Protein AF-A0A8J7YT81-F1 (afdb_monomer_lite)

pLDDT: mean 90.07, std 7.05, range [62.69, 95.5]

Sequence (44 aa):
MKERLLVMIYLYEGKCLNDIVKLSKRCERTIWLWIKRWNDYGYD

Organism: NCBI:txid1803513

Foldseek 3Di:
DVLLVVLVVCVVVVHDLVVNCVVSVHDSVVNVVSVVCCVVPNPD

Structure (mmCIF, N/CA/C/O backbone):
data_AF-A0A8J7YT81-F1
#
_entry.id   AF-A0A8J7YT81-F1
#
loop_
_atom_site.group_PDB
_atom_site.id
_atom_site.type_symbol
_atom_site.label_atom_id
_atom_site.label_alt_id
_atom_site.label_comp_id
_atom_site.label_asym_id
_atom_site.label_entity_id
_atom_site.label_seq_id
_atom_site.pdbx_PDB_ins_code
_atom_site.Cartn_x
_atom_site.Cartn_y
_atom_site.Cartn_z
_atom_site.occup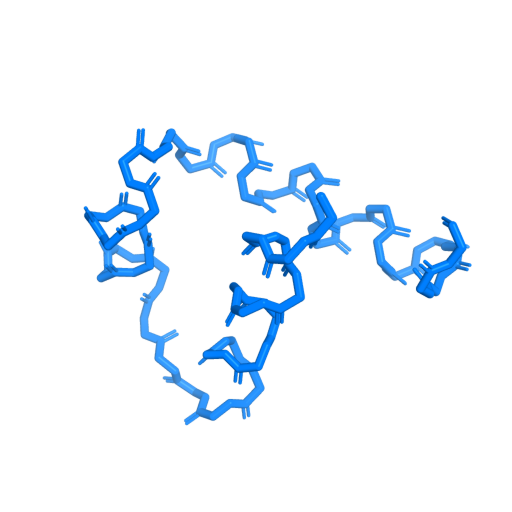ancy
_atom_site.B_iso_or_equiv
_atom_site.auth_seq_id
_atom_site.auth_comp_id
_atom_site.auth_asym_id
_atom_site.auth_atom_id
_atom_site.pdbx_PDB_model_num
ATOM 1 N N . MET A 1 1 ? 10.932 -0.458 1.970 1.00 64.94 1 MET A N 1
ATOM 2 C CA . MET A 1 1 ? 10.747 -1.363 0.813 1.00 64.94 1 MET A CA 1
ATOM 3 C C . MET A 1 1 ? 9.646 -2.392 1.085 1.00 64.94 1 MET A C 1
ATOM 5 O O . MET A 1 1 ? 8.593 -2.265 0.481 1.00 64.94 1 MET A O 1
ATOM 9 N N . LYS A 1 2 ? 9.804 -3.295 2.072 1.00 81.62 2 LYS A N 1
ATOM 10 C CA . LYS A 1 2 ? 8.799 -4.327 2.430 1.00 81.62 2 LYS A CA 1
ATOM 11 C C . LYS A 1 2 ? 7.386 -3.786 2.725 1.00 81.62 2 LYS A C 1
ATOM 13 O O . LYS A 1 2 ? 6.411 -4.355 2.258 1.00 81.62 2 LYS A O 1
ATOM 18 N N . GLU A 1 3 ? 7.281 -2.661 3.436 1.00 87.19 3 GLU A N 1
ATOM 19 C CA . GLU A 1 3 ? 5.992 -2.020 3.764 1.00 87.19 3 GLU A CA 1
ATOM 20 C C . GLU A 1 3 ? 5.228 -1.544 2.514 1.00 87.19 3 GLU A C 1
ATOM 22 O O . GLU A 1 3 ? 4.031 -1.780 2.397 1.00 87.19 3 GLU A O 1
ATOM 27 N N . ARG A 1 4 ? 5.922 -0.923 1.547 1.00 88.81 4 ARG A N 1
ATOM 28 C CA . ARG A 1 4 ? 5.298 -0.431 0.306 1.00 88.81 4 ARG A CA 1
ATOM 29 C C . ARG A 1 4 ? 4.779 -1.574 -0.552 1.00 88.81 4 ARG A C 1
ATOM 31 O O . ARG A 1 4 ? 3.667 -1.492 -1.051 1.00 88.81 4 ARG A O 1
ATOM 38 N N . LEU A 1 5 ? 5.578 -2.631 -0.691 1.00 90.19 5 LEU A N 1
ATOM 39 C CA . LEU A 1 5 ? 5.193 -3.815 -1.455 1.00 90.19 5 LEU A CA 1
ATOM 40 C C . LEU A 1 5 ? 3.951 -4.480 -0.851 1.00 90.19 5 LEU A C 1
ATOM 42 O O . LEU A 1 5 ? 3.020 -4.806 -1.576 1.00 90.19 5 LEU A O 1
ATOM 46 N N . LEU A 1 6 ? 3.906 -4.611 0.478 1.00 91.25 6 LEU A N 1
ATOM 47 C CA . LEU A 1 6 ? 2.746 -5.158 1.179 1.00 91.25 6 LEU A CA 1
ATOM 48 C C . LEU A 1 6 ? 1.484 -4.314 0.946 1.00 91.25 6 LEU A C 1
ATOM 50 O O . LEU A 1 6 ? 0.413 -4.860 0.701 1.00 91.25 6 LEU A O 1
ATOM 54 N N . VAL A 1 7 ? 1.616 -2.985 0.980 1.00 92.69 7 VAL A N 1
ATOM 55 C CA . VAL A 1 7 ? 0.52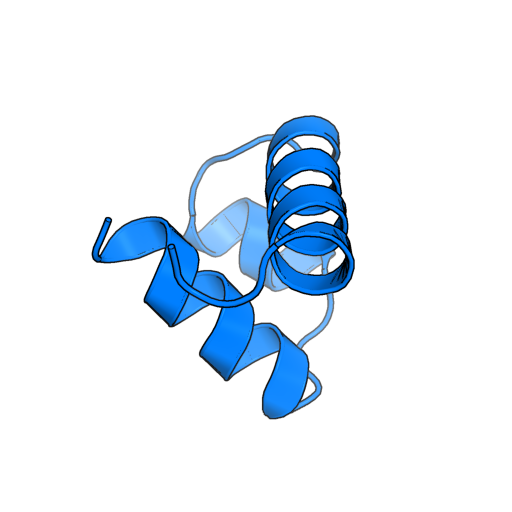3 -2.066 0.641 1.00 92.69 7 VAL A CA 1
ATOM 56 C C . VAL A 1 7 ? 0.030 -2.282 -0.788 1.00 92.69 7 VAL A C 1
ATOM 58 O O . VAL A 1 7 ? -1.177 -2.336 -0.996 1.00 92.69 7 VAL A O 1
ATOM 61 N N . MET A 1 8 ? 0.935 -2.444 -1.755 1.00 92.56 8 MET A N 1
ATOM 62 C CA . MET A 1 8 ? 0.545 -2.695 -3.145 1.00 92.56 8 MET A CA 1
ATOM 63 C C . MET A 1 8 ? -0.177 -4.027 -3.298 1.00 92.56 8 MET A C 1
ATOM 65 O O . MET A 1 8 ? -1.228 -4.057 -3.924 1.00 92.56 8 MET A O 1
ATOM 69 N N . ILE A 1 9 ? 0.315 -5.100 -2.673 1.00 93.00 9 ILE A N 1
ATOM 70 C CA . ILE A 1 9 ? -0.364 -6.405 -2.679 1.00 93.00 9 ILE A CA 1
ATOM 71 C C . ILE A 1 9 ? -1.793 -6.265 -2.143 1.00 93.00 9 ILE A C 1
ATOM 73 O O . ILE A 1 9 ? -2.733 -6.694 -2.800 1.00 93.00 9 ILE A O 1
ATOM 77 N N . TYR A 1 10 ? -1.981 -5.589 -1.007 1.00 93.81 10 TYR A N 1
ATOM 78 C CA . TYR A 1 10 ? -3.318 -5.380 -0.450 1.00 93.81 10 TYR A CA 1
ATOM 79 C C . TYR A 1 10 ? -4.232 -4.537 -1.342 1.00 93.81 10 TYR A C 1
ATOM 81 O O . TYR A 1 10 ? -5.429 -4.814 -1.403 1.00 93.81 10 TYR A O 1
ATOM 89 N N . LEU A 1 11 ? -3.692 -3.534 -2.037 1.00 91.38 11 LEU A N 1
ATOM 90 C CA . LEU A 1 11 ? -4.451 -2.773 -3.030 1.00 91.38 11 LEU A CA 1
ATOM 91 C C . LEU A 1 11 ? -4.870 -3.662 -4.209 1.00 91.38 11 LEU A C 1
ATOM 93 O O . LEU A 1 11 ? -6.024 -3.601 -4.624 1.00 91.38 11 LEU A O 1
ATOM 97 N N . TYR A 1 12 ? -3.972 -4.518 -4.706 1.00 91.75 12 TYR A N 1
ATOM 98 C CA . TYR A 1 12 ? -4.264 -5.477 -5.779 1.00 91.75 12 TYR A CA 1
ATOM 99 C C . TYR A 1 12 ? -5.296 -6.537 -5.373 1.00 91.75 12 TYR A C 1
ATOM 101 O O . TYR A 1 12 ? -6.122 -6.927 -6.192 1.00 91.75 12 TYR A O 1
ATOM 109 N N . GLU A 1 13 ? -5.299 -6.965 -4.111 1.00 95.06 13 GLU A N 1
ATOM 110 C CA . GLU A 1 13 ? -6.325 -7.854 -3.544 1.00 95.06 13 GLU A CA 1
ATOM 111 C C . GLU A 1 13 ? -7.686 -7.160 -3.337 1.00 95.06 13 GLU A C 1
ATOM 113 O O . GLU A 1 13 ? -8.645 -7.795 -2.902 1.00 95.06 13 GLU A O 1
ATOM 118 N N . GLY A 1 14 ? -7.789 -5.858 -3.630 1.00 93.25 14 GLY A N 1
ATOM 119 C CA . GLY A 1 14 ? -9.028 -5.091 -3.524 1.00 93.25 14 GLY A CA 1
ATOM 120 C C . GLY A 1 14 ? -9.346 -4.592 -2.114 1.00 93.25 14 GLY A C 1
ATOM 121 O O . GLY A 1 14 ? -10.492 -4.231 -1.840 1.00 93.25 14 GLY A O 1
ATOM 122 N N . LYS A 1 15 ? -8.368 -4.550 -1.196 1.00 94.00 15 LYS A N 1
ATOM 123 C CA . LYS A 1 15 ? -8.597 -3.975 0.138 1.00 94.00 15 LYS A CA 1
ATOM 124 C C . LYS A 1 15 ? -8.829 -2.470 0.060 1.00 94.00 15 LYS A C 1
ATOM 126 O O . LYS A 1 15 ? -8.166 -1.744 -0.680 1.00 94.00 15 LYS A O 1
ATOM 131 N N . CYS A 1 16 ? -9.730 -1.990 0.910 1.00 92.56 16 CYS A N 1
ATOM 132 C CA . CYS A 1 16 ? -10.029 -0.573 1.032 1.00 92.56 16 CYS A CA 1
ATOM 133 C C . CYS A 1 16 ? -8.822 0.225 1.542 1.00 92.56 16 CYS A C 1
ATOM 135 O O . CYS A 1 16 ? -8.118 -0.177 2.474 1.00 92.56 16 CYS A O 1
ATOM 137 N N . LEU A 1 17 ? -8.652 1.430 0.992 1.00 90.31 17 LEU A N 1
ATOM 138 C CA . LEU A 1 17 ? -7.568 2.348 1.348 1.00 90.31 17 LEU A CA 1
ATOM 139 C C . LEU A 1 17 ? -7.536 2.675 2.852 1.00 90.31 17 LEU A C 1
ATOM 141 O O . LEU A 1 17 ? -6.464 2.754 3.447 1.00 90.31 17 LEU A O 1
ATOM 145 N N . ASN A 1 18 ? -8.706 2.782 3.490 1.00 91.62 18 ASN A N 1
ATOM 146 C CA . ASN A 1 18 ? -8.830 3.047 4.927 1.00 91.62 18 ASN A CA 1
ATOM 147 C C . ASN A 1 18 ? -8.212 1.947 5.804 1.00 91.62 18 ASN A C 1
ATOM 149 O O . ASN A 1 18 ? -7.588 2.246 6.825 1.00 91.62 18 ASN A O 1
ATOM 153 N N . ASP A 1 19 ? -8.354 0.681 5.415 1.00 92.38 19 ASP A N 1
ATOM 154 C CA . ASP A 1 19 ? -7.789 -0.441 6.171 1.00 92.38 19 ASP A CA 1
ATOM 155 C C . ASP A 1 19 ? -6.277 -0.513 5.987 1.00 92.38 19 ASP A C 1
ATOM 157 O O . ASP A 1 19 ? -5.533 -0.762 6.935 1.00 92.38 19 ASP A O 1
ATOM 161 N N . ILE A 1 20 ? -5.808 -0.198 4.781 1.00 93.44 20 ILE A N 1
ATOM 162 C CA . ILE A 1 20 ? 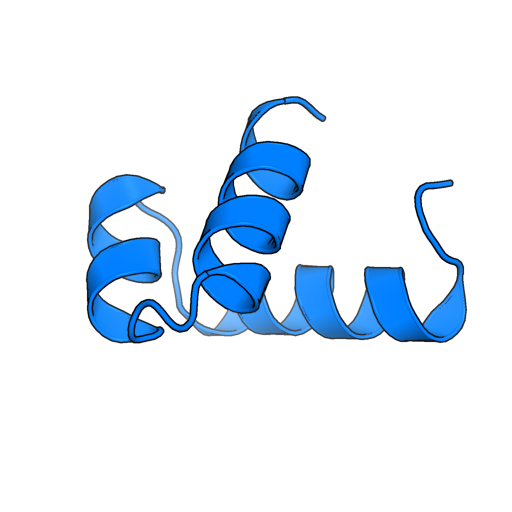-4.386 -0.095 4.452 1.00 93.44 20 ILE A CA 1
ATOM 163 C C . ILE A 1 20 ? -3.718 1.034 5.243 1.00 93.44 20 ILE A C 1
ATOM 165 O O . ILE A 1 20 ? -2.627 0.845 5.783 1.00 93.44 20 ILE A O 1
ATOM 169 N N . VAL A 1 21 ? -4.370 2.191 5.362 1.00 93.19 21 VAL A N 1
ATOM 170 C CA . VAL A 1 21 ? -3.925 3.327 6.187 1.00 93.19 21 VAL A CA 1
ATOM 171 C C . VAL A 1 21 ? -3.759 2.907 7.651 1.00 93.19 21 VAL A C 1
ATOM 173 O O . VAL A 1 21 ? -2.714 3.161 8.254 1.00 93.19 21 VAL A O 1
ATOM 176 N N . LYS A 1 22 ? -4.736 2.180 8.211 1.00 91.50 22 LYS A N 1
ATOM 177 C CA . LYS A 1 22 ? -4.658 1.646 9.583 1.00 91.50 22 LYS A CA 1
ATOM 178 C C . LYS A 1 22 ? -3.540 0.614 9.745 1.00 91.50 22 LYS A C 1
ATOM 180 O O . LYS A 1 22 ? -2.791 0.677 10.717 1.00 91.50 22 LYS A O 1
ATOM 185 N N . LEU A 1 23 ? -3.411 -0.313 8.796 1.00 90.06 23 LEU A N 1
ATOM 186 C CA . LEU A 1 23 ? -2.445 -1.412 8.851 1.00 90.06 23 LEU A CA 1
ATOM 187 C C . LEU A 1 23 ? -1.001 -0.919 8.704 1.00 90.06 23 LEU A C 1
ATOM 189 O O . LEU A 1 23 ? -0.120 -1.341 9.450 1.00 90.06 23 LEU A O 1
ATOM 193 N N . SER A 1 24 ? -0.764 -0.001 7.769 1.00 89.56 24 SER A N 1
ATOM 194 C CA . SER A 1 24 ? 0.554 0.605 7.539 1.00 89.56 24 SER A CA 1
ATOM 195 C C . SER A 1 24 ? 0.913 1.675 8.573 1.00 89.56 24 SER A C 1
ATOM 197 O O . SER A 1 24 ? 2.074 2.058 8.681 1.00 89.56 24 SER A O 1
ATOM 199 N N . LYS A 1 25 ? -0.063 2.172 9.350 1.00 91.31 25 LYS A N 1
ATOM 200 C CA . LYS A 1 25 ? 0.099 3.336 10.240 1.00 91.31 25 LYS A CA 1
ATOM 201 C C . LYS A 1 25 ? 0.631 4.566 9.488 1.00 91.31 25 LYS A C 1
ATOM 203 O O . LYS A 1 25 ? 1.398 5.362 10.033 1.00 91.31 25 LYS A O 1
ATOM 208 N N . ARG A 1 26 ? 0.246 4.717 8.217 1.00 92.00 26 ARG A N 1
ATOM 209 C CA . ARG A 1 26 ? 0.602 5.855 7.358 1.00 92.00 26 ARG A CA 1
ATOM 210 C C . ARG A 1 26 ? -0.629 6.659 7.011 1.00 92.00 26 ARG A C 1
ATOM 212 O O . ARG A 1 26 ? -1.725 6.124 6.957 1.00 92.00 26 ARG A O 1
ATOM 219 N N . CYS A 1 27 ? -0.439 7.940 6.718 1.00 93.44 27 CYS A N 1
ATOM 220 C CA . CYS A 1 27 ? -1.527 8.751 6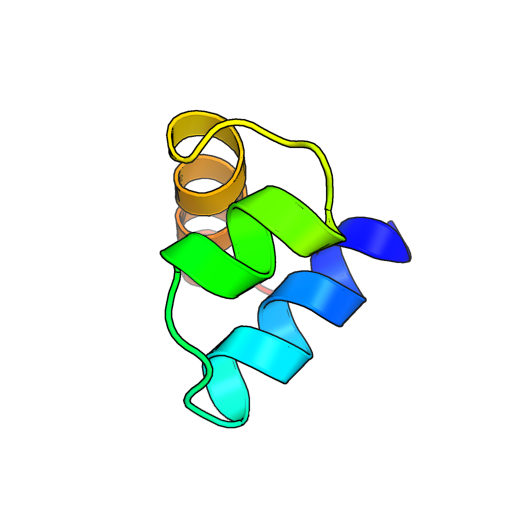.197 1.00 93.44 27 CYS A CA 1
ATOM 221 C C . CYS A 1 27 ? -1.823 8.400 4.733 1.00 93.44 27 CYS A C 1
ATOM 223 O O . CYS A 1 27 ? -0.948 7.963 3.980 1.00 93.44 27 CYS A O 1
ATOM 225 N N . GLU A 1 28 ? -3.058 8.661 4.320 1.00 94.25 28 GLU A N 1
ATOM 226 C CA . GLU A 1 28 ? -3.548 8.391 2.968 1.00 94.25 28 GLU A CA 1
ATOM 227 C C . GLU A 1 28 ? -2.659 9.024 1.886 1.00 94.25 28 GLU A C 1
ATOM 229 O O . GLU A 1 28 ? -2.315 8.386 0.894 1.00 94.25 28 GLU A O 1
ATOM 234 N N . ARG A 1 29 ? -2.177 10.251 2.130 1.00 95.50 29 ARG A N 1
ATOM 235 C CA . ARG A 1 29 ? -1.255 10.962 1.233 1.00 95.50 29 ARG A CA 1
ATOM 236 C C . ARG A 1 29 ? 0.020 10.167 0.948 1.00 95.50 29 ARG A C 1
ATOM 238 O O . ARG A 1 29 ? 0.516 10.179 -0.176 1.00 95.50 29 ARG A O 1
ATOM 245 N N . THR A 1 30 ? 0.572 9.493 1.956 1.00 93.81 30 THR A N 1
ATOM 246 C CA . THR A 1 30 ? 1.767 8.659 1.789 1.00 93.81 30 THR A CA 1
ATOM 247 C C . THR A 1 30 ? 1.473 7.451 0.910 1.00 93.81 30 THR A C 1
ATOM 249 O O . THR A 1 30 ? 2.277 7.143 0.033 1.00 93.81 30 THR A O 1
ATOM 252 N N . ILE A 1 31 ? 0.320 6.808 1.103 1.00 93.94 31 ILE A N 1
ATOM 253 C C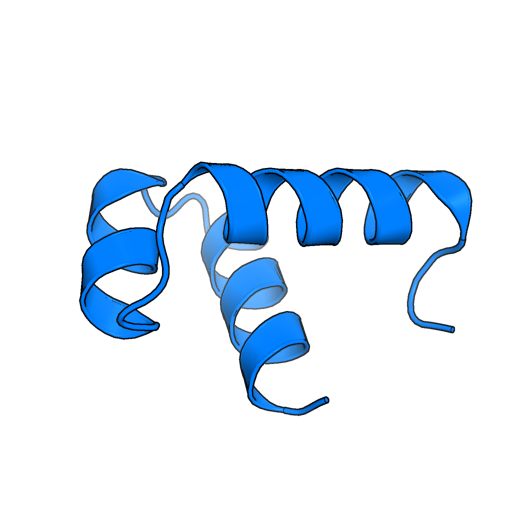A . ILE A 1 31 ? -0.102 5.665 0.289 1.00 93.94 31 ILE A CA 1
ATOM 254 C C . ILE A 1 31 ? -0.311 6.094 -1.166 1.00 93.94 31 ILE A C 1
ATOM 256 O O . ILE A 1 31 ? 0.235 5.465 -2.067 1.00 93.94 31 ILE A O 1
ATOM 260 N N . TRP A 1 32 ? -0.977 7.228 -1.400 1.00 94.25 32 TRP A N 1
ATOM 261 C CA . TRP A 1 32 ? -1.139 7.809 -2.736 1.00 94.25 32 TRP A CA 1
ATOM 262 C C . TRP A 1 32 ? 0.185 8.079 -3.446 1.00 94.25 32 TRP A C 1
ATOM 264 O O . TRP A 1 32 ? 0.321 7.785 -4.631 1.00 94.25 32 TRP A O 1
ATOM 274 N N . LEU A 1 33 ? 1.184 8.605 -2.735 1.00 94.06 33 LEU A N 1
ATOM 275 C CA . LEU A 1 33 ? 2.515 8.813 -3.308 1.00 94.06 33 LEU A CA 1
ATOM 276 C C . LEU A 1 33 ? 3.186 7.496 -3.699 1.00 94.06 33 LEU A C 1
ATOM 278 O O . LEU A 1 33 ? 3.925 7.462 -4.680 1.00 94.06 33 LEU A O 1
ATOM 282 N N . TRP A 1 34 ? 2.952 6.423 -2.943 1.00 93.06 34 TRP A N 1
ATOM 283 C CA . TRP A 1 34 ? 3.472 5.104 -3.293 1.00 93.06 34 TRP A CA 1
ATOM 284 C C . TRP A 1 34 ? 2.771 4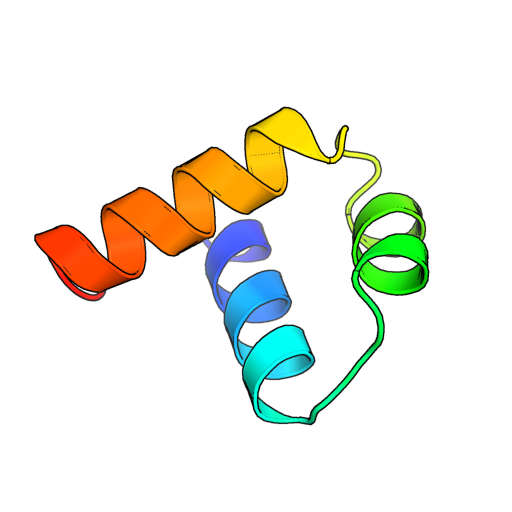.546 -4.524 1.00 93.06 34 TRP A C 1
ATOM 286 O O . TRP A 1 34 ? 3.462 4.051 -5.403 1.00 93.06 34 TRP A O 1
ATOM 296 N N . ILE A 1 35 ? 1.445 4.683 -4.617 1.00 91.88 35 ILE A N 1
ATOM 297 C CA . ILE A 1 35 ? 0.665 4.251 -5.788 1.00 91.88 35 ILE A CA 1
ATOM 298 C C . ILE A 1 35 ? 1.132 5.011 -7.026 1.00 91.88 35 ILE A C 1
ATOM 300 O O . ILE A 1 35 ? 1.439 4.408 -8.047 1.00 91.88 35 ILE A O 1
ATOM 304 N N . LYS A 1 36 ? 1.248 6.339 -6.916 1.00 94.00 36 LYS A N 1
ATOM 305 C CA . LYS A 1 36 ? 1.718 7.183 -8.013 1.00 94.00 36 LYS A CA 1
ATOM 306 C C . LYS A 1 36 ? 3.105 6.749 -8.488 1.00 94.00 36 LYS A C 1
ATOM 308 O O . LYS A 1 36 ? 3.285 6.501 -9.669 1.00 94.00 36 LYS A O 1
ATOM 313 N N . ARG A 1 37 ? 4.064 6.600 -7.567 1.00 91.94 37 ARG A N 1
ATOM 314 C CA . ARG A 1 37 ? 5.414 6.135 -7.920 1.00 91.94 37 ARG A CA 1
ATOM 315 C C . ARG A 1 37 ? 5.408 4.750 -8.555 1.00 91.94 37 ARG A C 1
ATOM 317 O O . ARG A 1 37 ? 6.140 4.548 -9.510 1.00 91.94 37 ARG A O 1
ATOM 324 N N . TRP A 1 38 ? 4.583 3.836 -8.049 1.00 91.50 38 TRP A N 1
ATOM 325 C CA . TRP A 1 38 ? 4.452 2.500 -8.622 1.00 91.50 38 TRP A CA 1
ATOM 326 C C . TRP A 1 38 ? 3.937 2.545 -10.063 1.00 91.50 38 TRP A C 1
ATOM 328 O O . TRP A 1 38 ? 4.433 1.823 -10.918 1.00 91.50 38 TRP A O 1
ATOM 338 N N . ASN A 1 39 ? 2.963 3.407 -10.349 1.00 90.12 39 ASN A N 1
ATOM 339 C CA . ASN A 1 39 ? 2.423 3.558 -11.699 1.00 90.12 39 ASN A CA 1
ATOM 340 C C . ASN A 1 39 ? 3.403 4.262 -12.646 1.00 90.12 39 ASN A C 1
ATOM 342 O O . ASN A 1 39 ? 3.461 3.911 -13.820 1.00 90.12 39 ASN A O 1
ATOM 346 N N . ASP A 1 40 ? 4.161 5.236 -12.141 1.00 94.62 40 ASP A N 1
ATOM 347 C CA . ASP A 1 40 ? 5.105 6.019 -12.943 1.00 94.62 40 ASP A CA 1
ATOM 348 C C . ASP A 1 40 ? 6.403 5.240 -13.246 1.00 94.62 40 ASP A C 1
ATOM 350 O O . ASP A 1 40 ? 6.964 5.383 -14.331 1.00 94.62 40 ASP A O 1
ATOM 354 N N . TYR A 1 41 ? 6.890 4.427 -12.299 1.00 91.06 41 TYR A N 1
ATOM 355 C CA . TYR A 1 41 ? 8.232 3.819 -12.350 1.00 91.06 41 TYR A CA 1
ATOM 356 C C . TYR A 1 41 ? 8.257 2.299 -12.125 1.00 91.06 41 TYR A C 1
ATOM 358 O O . TYR A 1 41 ? 9.307 1.675 -12.248 1.00 91.06 41 TYR A O 1
ATOM 366 N N . GLY A 1 42 ? 7.125 1.670 -11.808 1.00 82.75 42 GLY A N 1
ATOM 367 C CA . GLY A 1 42 ? 7.091 0.264 -11.415 1.00 82.75 42 GLY A CA 1
ATOM 368 C C . GLY A 1 42 ? 7.637 0.035 -10.001 1.00 82.75 42 GLY A C 1
ATOM 369 O O . GLY A 1 42 ? 7.432 0.839 -9.093 1.00 82.75 42 GLY A O 1
ATOM 370 N N . TYR A 1 43 ? 8.288 -1.110 -9.790 1.00 71.00 43 TYR A N 1
ATOM 371 C CA . TYR A 1 43 ? 8.811 -1.517 -8.479 1.00 71.00 43 TYR A CA 1
ATOM 372 C C . TYR A 1 43 ? 10.166 -0.874 -8.110 1.00 71.00 43 TYR A C 1
ATOM 374 O O . TYR A 1 43 ? 10.598 -1.024 -6.964 1.00 71.00 43 TYR A O 1
ATOM 382 N N . ASP A 1 44 ? 10.814 -0.177 -9.049 1.00 62.69 44 ASP A N 1
ATOM 383 C CA . ASP A 1 44 ? 12.149 0.423 -8.880 1.00 62.69 44 ASP A CA 1
ATOM 384 C C . ASP A 1 44 ? 12.176 1.657 -7.949 1.00 62.69 44 ASP A C 1
ATOM 386 O O . ASP A 1 44 ? 11.264 2.521 -8.009 1.00 62.69 44 ASP A O 1
#

Radius of gyration: 9.55 Å; chains: 1; bounding box: 22×19×23 Å

Secondary structure (DSSP, 8-state):
-HHHHHHHHHHHTT--HHHHHHHHT--HHHHHHHHHHHHHHTT-